Protein AF-A0A9E4LSZ2-F1 (afdb_monomer_lite)

Foldseek 3Di:
DDQPDDDPPDDDPDPVVVVVVCVVVVKDWDDKDFDFDDPVNCVVPVVSPSRHVHGPDIDTDIHHPPDPDD

Secondary structure (DSSP, 8-state):
--------SSPPPPHHHHHHHHHHTTEEEEEEEEE---HHHHHH-GGGGGGTTS--EEEEEEEE--PPP-

Structure (mmCIF, N/CA/C/O backbone):
data_AF-A0A9E4LSZ2-F1
#
_entry.id   AF-A0A9E4LSZ2-F1
#
loop_
_atom_site.group_PDB
_atom_site.id
_atom_site.type_symbol
_atom_site.label_atom_id
_atom_site.label_alt_id
_at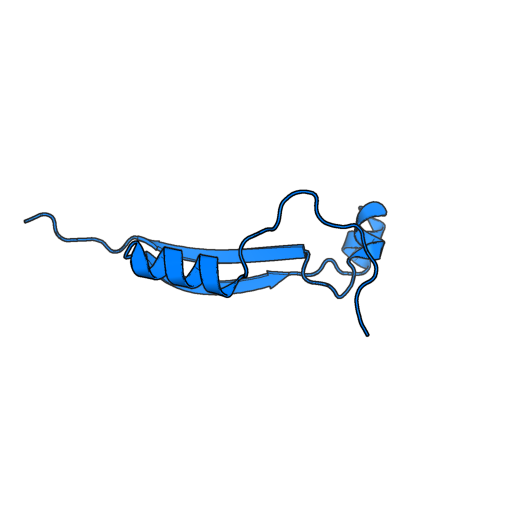om_site.label_comp_id
_atom_site.label_asym_id
_atom_site.label_entity_id
_atom_site.label_seq_id
_atom_site.pdbx_PDB_ins_code
_atom_site.Cartn_x
_atom_site.Cartn_y
_atom_site.Cartn_z
_atom_site.occupancy
_atom_site.B_iso_or_equiv
_atom_site.auth_seq_id
_atom_site.auth_comp_id
_atom_site.auth_asym_id
_atom_site.auth_atom_id
_atom_site.pdbx_PDB_model_num
ATOM 1 N N . MET A 1 1 ? 16.245 -12.350 -7.774 1.00 51.25 1 MET A N 1
ATOM 2 C CA . MET A 1 1 ? 17.531 -11.642 -7.976 1.00 51.25 1 MET A CA 1
ATOM 3 C C . MET A 1 1 ? 17.616 -10.541 -6.923 1.00 51.25 1 MET A C 1
ATOM 5 O O . MET A 1 1 ? 16.633 -9.818 -6.806 1.00 51.25 1 MET A O 1
ATOM 9 N N . PRO A 1 2 ? 18.688 -10.440 -6.118 1.00 55.81 2 PRO A N 1
ATOM 10 C CA . PRO A 1 2 ? 18.795 -9.419 -5.078 1.00 55.81 2 PRO A CA 1
ATOM 11 C C . PRO A 1 2 ? 19.090 -8.046 -5.701 1.00 55.81 2 PRO A C 1
ATOM 13 O O . PRO A 1 2 ? 19.916 -7.927 -6.603 1.00 55.81 2 PRO A O 1
ATOM 16 N N . TRP A 1 3 ? 18.383 -7.018 -5.240 1.00 58.78 3 TRP A N 1
ATOM 17 C CA . TRP A 1 3 ? 18.529 -5.631 -5.684 1.00 58.78 3 TRP A CA 1
ATOM 18 C C . TRP A 1 3 ? 19.865 -5.013 -5.207 1.00 58.78 3 TRP A C 1
ATOM 20 O O . TRP A 1 3 ? 20.148 -5.105 -4.013 1.00 58.78 3 TRP A O 1
ATOM 30 N N . PRO A 1 4 ? 20.672 -4.352 -6.070 1.00 58.59 4 PRO A N 1
ATOM 31 C CA . PRO A 1 4 ? 21.974 -3.791 -5.684 1.00 58.59 4 PRO A CA 1
ATOM 32 C C . PRO A 1 4 ? 21.977 -2.256 -5.472 1.00 58.59 4 PRO A C 1
ATOM 34 O O . PRO A 1 4 ? 23.045 -1.656 -5.371 1.00 58.59 4 PRO A O 1
ATOM 37 N N . GLY A 1 5 ? 20.815 -1.586 -5.461 1.00 62.44 5 GLY A N 1
ATOM 38 C CA . GLY A 1 5 ? 20.709 -0.115 -5.399 1.00 62.44 5 GLY A CA 1
ATOM 39 C C . GLY A 1 5 ? 20.908 0.491 -3.999 1.00 62.44 5 GLY A C 1
ATOM 40 O O . GLY A 1 5 ? 20.842 -0.227 -3.006 1.00 62.44 5 GLY A O 1
ATOM 41 N N . PRO A 1 6 ? 21.159 1.816 -3.915 1.00 53.34 6 PRO A N 1
ATOM 42 C CA . PRO A 1 6 ? 21.894 2.455 -2.822 1.00 53.34 6 PRO A CA 1
ATOM 43 C C . PRO A 1 6 ? 21.244 2.203 -1.467 1.00 53.34 6 PRO A C 1
ATOM 45 O O . PRO A 1 6 ? 20.018 2.240 -1.365 1.00 53.34 6 PRO A O 1
ATOM 48 N N . ALA A 1 7 ? 22.076 2.018 -0.436 1.00 56.75 7 ALA A N 1
ATOM 49 C CA . ALA A 1 7 ? 21.649 2.081 0.955 1.00 56.75 7 ALA A CA 1
ATOM 50 C C . ALA A 1 7 ? 20.761 3.321 1.126 1.00 56.75 7 ALA A C 1
ATOM 52 O O . ALA A 1 7 ? 21.233 4.454 1.002 1.00 56.75 7 ALA A O 1
ATOM 53 N N . HIS A 1 8 ? 19.454 3.108 1.295 1.00 53.28 8 HIS A N 1
ATOM 54 C CA . HIS A 1 8 ? 18.529 4.202 1.533 1.00 53.28 8 HIS A CA 1
ATOM 55 C C . HIS A 1 8 ? 19.003 4.868 2.835 1.00 53.28 8 HIS A C 1
ATOM 57 O O . HIS A 1 8 ? 19.147 4.166 3.836 1.00 53.28 8 HIS A O 1
ATOM 63 N N . PRO A 1 9 ? 19.304 6.179 2.851 1.00 54.75 9 PRO A N 1
ATOM 64 C CA . PRO A 1 9 ? 19.949 6.822 4.001 1.00 54.75 9 PRO A CA 1
ATOM 65 C C . PRO A 1 9 ? 19.059 6.842 5.253 1.00 54.75 9 PRO A C 1
ATOM 67 O O . PRO A 1 9 ? 19.528 7.165 6.339 1.00 54.75 9 PRO A O 1
ATOM 70 N N . ILE A 1 10 ? 17.779 6.489 5.099 1.00 58.16 10 ILE A N 1
ATOM 71 C CA . ILE A 1 10 ? 16.794 6.352 6.164 1.00 58.16 10 ILE A CA 1
ATOM 72 C C . ILE A 1 10 ? 16.081 5.013 5.929 1.00 58.16 10 ILE A C 1
ATOM 74 O O . ILE A 1 10 ? 15.515 4.840 4.840 1.00 58.16 10 ILE A O 1
ATOM 78 N N . PRO A 1 11 ? 16.104 4.068 6.887 1.00 67.62 11 PRO A N 1
ATOM 79 C CA . PRO A 1 11 ? 15.295 2.863 6.793 1.00 67.62 11 PRO A CA 1
ATOM 80 C C . PRO A 1 11 ? 13.825 3.279 6.822 1.00 67.62 11 PRO A C 1
ATOM 82 O O . PRO A 1 11 ? 13.354 3.886 7.783 1.00 67.62 11 PRO A O 1
ATOM 85 N N . LEU A 1 12 ? 13.115 3.000 5.733 1.00 70.69 12 LEU A N 1
ATOM 86 C CA . LEU A 1 12 ? 11.665 3.105 5.731 1.00 70.69 12 LEU A CA 1
ATOM 87 C C . LEU A 1 12 ? 11.103 1.942 6.562 1.00 70.69 12 LEU A C 1
ATOM 89 O O . LEU A 1 12 ? 11.670 0.846 6.502 1.00 70.69 12 LEU A O 1
ATOM 93 N N . PRO A 1 13 ? 10.015 2.158 7.322 1.00 80.94 13 PRO A N 1
ATOM 94 C CA . PRO A 1 13 ? 9.326 1.065 7.994 1.00 80.94 13 PRO A CA 1
ATOM 95 C C . PRO A 1 13 ? 8.890 0.025 6.961 1.00 80.94 13 PRO A C 1
ATOM 97 O O . PRO A 1 13 ? 8.501 0.369 5.839 1.00 80.94 13 PRO A O 1
ATOM 100 N N . ALA A 1 14 ? 8.960 -1.253 7.331 1.00 85.56 14 ALA A N 1
ATOM 101 C CA . ALA A 1 14 ? 8.454 -2.316 6.471 1.00 85.56 14 ALA A CA 1
ATOM 102 C C . ALA A 1 14 ? 6.958 -2.086 6.192 1.00 85.56 14 ALA A C 1
ATOM 104 O O . ALA A 1 14 ? 6.239 -1.583 7.057 1.00 85.56 14 ALA A O 1
ATOM 105 N N . CYS A 1 15 ? 6.451 -2.499 5.023 1.00 87.81 15 CYS A N 1
ATOM 106 C CA . CYS A 1 15 ? 5.035 -2.304 4.674 1.00 87.81 15 CYS A CA 1
ATOM 107 C C . CYS A 1 15 ? 4.090 -2.815 5.780 1.00 87.81 15 CYS A C 1
ATOM 109 O O . CYS A 1 15 ? 3.119 -2.148 6.137 1.00 87.81 15 CYS A O 1
ATOM 111 N N . GLY A 1 16 ? 4.420 -3.964 6.382 1.00 90.88 16 GLY A N 1
ATOM 112 C CA . GLY A 1 16 ? 3.659 -4.536 7.493 1.00 90.88 16 GLY A CA 1
ATOM 113 C C . GLY A 1 16 ? 3.631 -3.659 8.748 1.00 90.88 16 GLY A C 1
ATOM 114 O O . GLY A 1 16 ? 2.600 -3.589 9.406 1.00 90.88 16 GLY A O 1
ATOM 115 N N . GLU A 1 17 ? 4.710 -2.940 9.063 1.00 92.94 17 GLU A N 1
ATOM 116 C CA . GLU A 1 17 ? 4.751 -2.042 10.226 1.00 92.94 17 GLU A CA 1
ATOM 117 C C . GLU A 1 17 ? 3.793 -0.864 10.050 1.00 92.94 17 GLU A C 1
ATOM 119 O O . GLU A 1 17 ? 3.059 -0.522 10.975 1.00 92.94 17 GLU A O 1
ATOM 124 N N . VAL A 1 18 ? 3.738 -0.286 8.847 1.00 92.75 18 VAL A N 1
ATOM 125 C CA . VAL A 1 18 ? 2.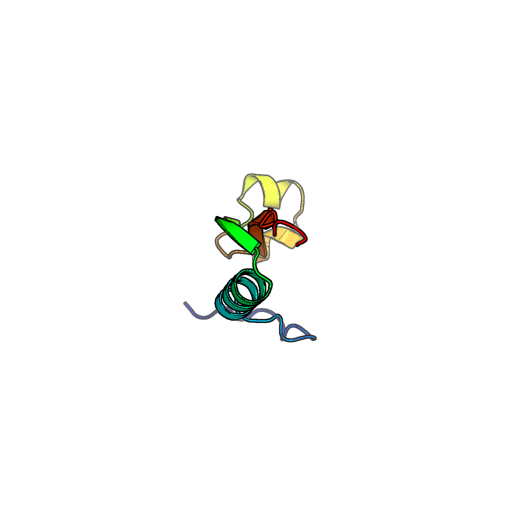822 0.822 8.541 1.00 92.75 18 VAL A CA 1
ATOM 126 C C . VAL A 1 18 ? 1.366 0.356 8.606 1.00 92.75 18 VAL A C 1
ATOM 128 O O . VAL A 1 18 ? 0.524 1.039 9.190 1.00 92.75 18 VAL A O 1
ATOM 131 N N . VAL A 1 19 ? 1.068 -0.825 8.056 1.00 94.44 19 VAL A N 1
ATOM 132 C CA . VAL A 1 19 ? -0.273 -1.427 8.108 1.00 94.44 19 VAL A CA 1
ATOM 133 C C . VAL A 1 19 ? -0.708 -1.676 9.551 1.00 94.44 19 VAL A C 1
ATOM 135 O O . VAL A 1 19 ? -1.806 -1.279 9.943 1.00 94.44 19 VAL A O 1
ATOM 138 N N . LEU A 1 20 ? 0.154 -2.292 10.361 1.00 94.69 20 LEU A N 1
ATOM 139 C CA . LEU A 1 20 ? -0.154 -2.578 11.760 1.00 94.69 20 LEU A CA 1
ATOM 140 C C . LEU A 1 20 ? -0.308 -1.296 12.582 1.00 94.69 20 LEU A C 1
ATOM 142 O O . LEU A 1 20 ? -1.221 -1.216 13.400 1.00 94.69 20 LEU A O 1
ATOM 146 N N . ALA A 1 21 ? 0.515 -0.275 12.334 1.00 94.56 21 ALA A N 1
ATOM 147 C CA . ALA A 1 21 ? 0.376 1.026 12.980 1.00 94.56 21 ALA A CA 1
ATOM 148 C C . ALA A 1 21 ? -0.964 1.701 12.636 1.00 94.56 21 ALA A C 1
ATOM 150 O O . ALA A 1 21 ? -1.621 2.237 13.527 1.00 94.56 21 ALA A O 1
ATOM 151 N N . ALA A 1 22 ? -1.410 1.637 11.376 1.00 93.56 22 ALA A N 1
ATOM 152 C CA . ALA A 1 22 ? -2.701 2.186 10.962 1.00 93.56 22 ALA A CA 1
ATOM 153 C C . ALA A 1 22 ? -3.879 1.480 11.657 1.00 93.56 22 ALA A C 1
ATOM 155 O O . ALA A 1 22 ? -4.785 2.143 12.164 1.00 93.56 22 ALA A O 1
ATOM 156 N N . VAL A 1 23 ? -3.842 0.146 11.738 1.00 93.06 23 VAL A N 1
ATOM 157 C CA . VAL A 1 23 ? -4.864 -0.642 12.445 1.00 93.06 23 VAL A CA 1
ATOM 158 C C . VAL A 1 23 ? -4.846 -0.344 13.946 1.00 93.06 23 VAL A C 1
ATOM 160 O O . VAL A 1 23 ? -5.902 -0.138 14.541 1.00 93.06 23 VAL A O 1
ATOM 163 N N . ALA A 1 24 ? -3.663 -0.254 14.561 1.00 93.19 24 ALA A N 1
ATOM 164 C CA . ALA A 1 24 ? -3.514 0.099 15.974 1.00 93.19 24 ALA A CA 1
ATOM 165 C C . ALA A 1 24 ? -4.033 1.514 16.286 1.00 93.19 24 ALA A C 1
ATOM 167 O O . ALA A 1 24 ? -4.552 1.753 17.374 1.00 93.19 24 ALA A O 1
ATOM 168 N N . ALA A 1 25 ? -3.957 2.434 15.321 1.00 93.50 25 ALA A N 1
ATOM 169 C CA . ALA A 1 25 ? -4.540 3.771 15.407 1.00 93.50 25 ALA A CA 1
ATOM 170 C C . ALA A 1 25 ? -6.070 3.798 15.198 1.00 93.50 25 ALA A C 1
ATOM 172 O O . ALA A 1 25 ? -6.666 4.874 15.170 1.00 93.50 25 ALA A O 1
ATOM 173 N N . GLY A 1 26 ? -6.720 2.641 15.035 1.00 92.62 26 GLY A N 1
ATOM 174 C CA . GLY A 1 26 ? -8.162 2.544 14.818 1.00 92.62 26 GLY A CA 1
ATOM 175 C C . GLY A 1 26 ? -8.600 2.898 13.396 1.00 92.62 26 GLY A C 1
ATOM 176 O O . GLY A 1 26 ? -9.779 3.146 13.166 1.00 92.62 26 GLY A O 1
ATOM 177 N N . LEU A 1 27 ? -7.692 2.940 12.419 1.00 94.62 27 LEU A N 1
ATOM 178 C CA . LEU A 1 27 ? -8.070 3.142 11.023 1.00 94.62 27 LEU A CA 1
ATOM 179 C C . LEU A 1 27 ? -8.502 1.810 10.405 1.00 94.62 27 LEU A C 1
ATOM 181 O O . LEU A 1 27 ? -7.880 0.770 10.613 1.00 94.62 27 LEU A O 1
ATOM 185 N N . THR A 1 28 ? -9.562 1.841 9.601 1.00 94.69 28 THR A N 1
ATOM 186 C CA . THR A 1 28 ? -9.960 0.690 8.787 1.00 94.69 28 THR A CA 1
ATOM 187 C C . THR A 1 28 ? -9.159 0.695 7.494 1.00 94.69 28 THR A C 1
ATOM 189 O O . THR A 1 28 ? -9.248 1.643 6.711 1.00 94.69 28 THR A O 1
ATOM 192 N N . LEU A 1 29 ? -8.397 -0.371 7.263 1.00 94.69 29 LEU A N 1
ATOM 193 C CA . LEU A 1 29 ? -7.687 -0.595 6.010 1.00 94.69 29 LEU A CA 1
ATOM 194 C C . LEU A 1 29 ? -8.675 -1.031 4.923 1.00 94.69 29 LEU A C 1
ATOM 196 O O . LEU A 1 29 ? -9.376 -2.025 5.094 1.00 94.69 29 LEU A O 1
ATOM 200 N N . LEU A 1 30 ? -8.745 -0.275 3.829 1.00 96.62 30 LEU A N 1
ATOM 201 C CA . LEU A 1 30 ? -9.620 -0.564 2.692 1.00 96.62 30 LEU A CA 1
ATOM 202 C C . LEU A 1 30 ? -8.862 -1.203 1.527 1.00 96.62 30 LEU A C 1
ATOM 204 O O . LEU A 1 30 ? -9.412 -2.085 0.878 1.00 96.62 30 LEU A O 1
ATOM 208 N N . ASP A 1 31 ? -7.633 -0.755 1.263 1.00 96.62 31 ASP A N 1
ATOM 209 C CA . ASP A 1 31 ? -6.800 -1.277 0.176 1.00 96.62 31 ASP A CA 1
ATOM 210 C C . ASP A 1 31 ? -5.305 -1.042 0.442 1.00 96.62 31 ASP A C 1
ATOM 212 O O . ASP A 1 31 ? -4.928 -0.098 1.150 1.00 96.62 31 ASP A O 1
ATOM 216 N N . VAL A 1 32 ? -4.469 -1.902 -0.142 1.00 95.38 32 VAL A N 1
ATOM 217 C CA . VAL A 1 32 ? -3.005 -1.826 -0.122 1.00 95.38 32 VAL A CA 1
ATOM 218 C C . VAL A 1 32 ? -2.487 -2.069 -1.534 1.00 95.38 32 VAL A C 1
ATOM 220 O O . VAL A 1 32 ? -2.604 -3.171 -2.064 1.00 95.38 32 VAL A O 1
ATOM 223 N N . GLY A 1 33 ? -1.869 -1.046 -2.117 1.00 94.06 33 GLY A N 1
ATOM 224 C CA . GLY A 1 33 ? -1.273 -1.104 -3.445 1.00 94.06 33 GLY A CA 1
ATOM 225 C C . GLY A 1 33 ? 0.235 -0.909 -3.393 1.00 94.06 33 GLY A C 1
ATOM 226 O O . GLY A 1 33 ? 0.725 0.072 -2.834 1.00 94.06 33 GLY A O 1
ATOM 227 N N . GLU A 1 34 ? 0.974 -1.815 -4.022 1.00 91.31 34 GLU A N 1
ATOM 228 C CA . GLU A 1 34 ? 2.386 -1.615 -4.333 1.00 91.31 34 GLU A CA 1
ATOM 229 C C . GLU A 1 34 ? 2.525 -1.277 -5.817 1.00 91.31 34 GLU A C 1
ATOM 231 O O . GLU A 1 34 ? 2.088 -2.032 -6.687 1.00 91.31 34 GLU A O 1
ATOM 236 N N . HIS A 1 35 ? 3.131 -0.130 -6.116 1.00 89.88 35 HIS A N 1
ATOM 237 C CA . HIS A 1 35 ? 3.250 0.364 -7.482 1.00 89.88 35 HIS A CA 1
ATOM 238 C C . HIS A 1 35 ? 4.712 0.487 -7.897 1.00 89.88 35 HIS A C 1
ATO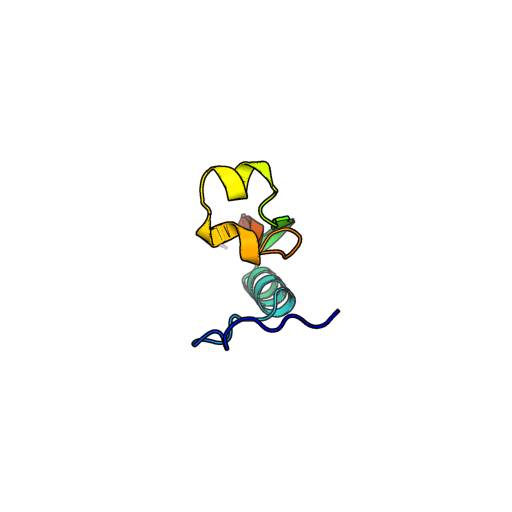M 240 O O . HIS A 1 35 ? 5.502 1.229 -7.301 1.00 89.88 35 HIS A O 1
ATOM 246 N N . ALA A 1 36 ? 5.053 -0.237 -8.961 1.00 89.88 36 ALA A N 1
ATOM 247 C CA . ALA A 1 36 ? 6.309 -0.100 -9.679 1.00 89.88 36 ALA A CA 1
ATOM 248 C C . ALA A 1 36 ? 6.110 0.818 -10.897 1.00 89.88 36 ALA A C 1
ATOM 250 O O . ALA A 1 36 ? 5.063 0.740 -11.544 1.00 89.88 36 ALA A O 1
ATOM 251 N N . PRO A 1 37 ? 7.090 1.669 -11.245 1.00 89.12 37 PRO A N 1
ATOM 252 C CA . PRO A 1 37 ? 7.071 2.349 -12.530 1.00 89.12 37 PRO A CA 1
ATOM 253 C C . PRO A 1 37 ? 7.167 1.323 -13.665 1.00 89.12 37 PRO A C 1
ATOM 255 O O . PRO A 1 37 ? 7.885 0.325 -13.567 1.00 89.12 37 PRO A O 1
ATOM 258 N N . ASP A 1 38 ? 6.457 1.584 -14.757 1.00 90.25 38 ASP A N 1
ATOM 259 C CA . ASP A 1 38 ? 6.560 0.800 -15.983 1.00 90.25 38 ASP A CA 1
ATOM 260 C C . ASP A 1 38 ? 7.541 1.441 -16.983 1.00 90.25 38 ASP A C 1
ATOM 262 O O . ASP A 1 38 ? 8.140 2.496 -16.740 1.00 90.25 38 ASP A O 1
ATOM 266 N N . ALA A 1 39 ? 7.726 0.781 -18.128 1.00 90.94 39 ALA A N 1
ATOM 267 C CA . ALA A 1 39 ? 8.611 1.266 -19.180 1.00 90.94 39 ALA A CA 1
ATOM 268 C C . ALA A 1 39 ? 8.150 2.610 -19.774 1.00 90.94 39 ALA A C 1
ATOM 270 O O . ALA A 1 39 ? 8.984 3.416 -20.185 1.00 90.94 39 ALA A O 1
ATOM 271 N N . GLU A 1 40 ? 6.843 2.886 -19.821 1.00 92.94 40 GLU A N 1
ATOM 272 C CA . GLU A 1 40 ? 6.331 4.158 -20.332 1.00 92.94 40 GLU A CA 1
ATOM 273 C C . GLU A 1 40 ? 6.639 5.304 -19.359 1.00 92.94 40 GLU A C 1
ATOM 275 O O . GLU A 1 40 ? 7.108 6.371 -19.767 1.00 92.94 40 GLU A O 1
ATOM 280 N N . PHE A 1 41 ? 6.453 5.065 -18.064 1.00 90.50 41 PHE A N 1
ATOM 281 C CA . PHE A 1 41 ? 6.806 5.984 -16.995 1.00 90.50 41 PHE A CA 1
ATOM 282 C C . PHE A 1 41 ? 8.310 6.275 -16.992 1.00 90.50 41 PHE A C 1
ATOM 284 O O . PHE A 1 41 ? 8.720 7.434 -16.913 1.00 90.50 41 PHE A O 1
ATOM 291 N N . ALA A 1 42 ? 9.137 5.241 -17.156 1.00 92.12 42 ALA A N 1
ATOM 292 C CA . ALA A 1 42 ? 10.586 5.378 -17.230 1.00 92.12 42 ALA A CA 1
ATOM 293 C C . ALA A 1 42 ? 11.049 6.192 -18.452 1.00 92.12 42 ALA A C 1
ATOM 295 O O . ALA A 1 42 ? 11.975 6.991 -18.337 1.00 92.12 42 ALA A O 1
ATOM 296 N N . ARG A 1 43 ? 10.354 6.096 -19.596 1.00 93.81 43 ARG A N 1
ATOM 297 C CA . ARG A 1 43 ? 10.626 6.957 -20.765 1.00 93.81 43 ARG A CA 1
ATOM 298 C C . ARG A 1 43 ? 10.372 8.437 -20.486 1.00 93.81 43 ARG A C 1
ATOM 300 O O . ARG A 1 43 ? 11.073 9.283 -21.036 1.00 93.81 43 ARG A O 1
ATOM 307 N N . ARG A 1 44 ? 9.369 8.760 -19.662 1.00 94.69 44 ARG A N 1
ATOM 308 C CA . ARG A 1 44 ? 9.072 10.144 -19.248 1.00 94.69 44 ARG A CA 1
ATOM 309 C C . ARG A 1 44 ? 10.045 10.631 -18.173 1.00 94.69 44 ARG A C 1
ATOM 311 O O . ARG A 1 44 ? 10.389 11.810 -18.150 1.00 94.69 44 ARG A O 1
ATOM 318 N N . TYR A 1 45 ? 10.511 9.724 -17.316 1.00 91.06 45 TYR A N 1
ATOM 319 C CA . TYR A 1 45 ? 11.421 10.012 -16.212 1.00 91.06 45 TYR A CA 1
ATOM 320 C C . TYR A 1 45 ? 12.582 9.009 -16.192 1.00 91.06 45 TYR A C 1
ATOM 322 O O . TYR A 1 45 ? 12.518 8.031 -15.449 1.00 91.06 45 TYR A O 1
ATOM 330 N N . PRO A 1 46 ? 13.685 9.261 -16.924 1.00 89.12 46 PRO A N 1
ATOM 331 C CA . PRO A 1 46 ? 14.785 8.296 -17.070 1.00 89.12 46 PRO A CA 1
ATOM 332 C C . PRO A 1 46 ? 15.390 7.811 -15.744 1.00 89.12 46 PRO A C 1
ATOM 334 O O . PRO A 1 46 ? 15.816 6.669 -15.611 1.00 89.12 46 PRO A O 1
ATOM 337 N N . ARG A 1 47 ? 15.358 8.640 -14.691 1.00 86.44 47 ARG A N 1
ATOM 338 C CA . ARG A 1 47 ? 15.804 8.247 -13.340 1.00 86.44 47 ARG A CA 1
ATOM 339 C C . ARG A 1 47 ? 14.985 7.091 -12.741 1.00 86.44 47 ARG A C 1
ATOM 341 O O . ARG A 1 47 ? 15.463 6.427 -11.821 1.00 86.44 47 ARG A O 1
ATOM 348 N N . ALA A 1 48 ? 13.766 6.876 -13.230 1.00 87.19 48 ALA A N 1
ATOM 349 C CA . ALA A 1 48 ? 12.879 5.805 -12.804 1.00 87.19 48 ALA A CA 1
ATOM 350 C C . ALA A 1 48 ? 13.214 4.446 -13.443 1.00 87.19 48 ALA A C 1
ATOM 352 O O . ALA A 1 48 ? 12.759 3.437 -12.915 1.00 87.19 48 ALA A O 1
ATOM 353 N N . GLU A 1 49 ? 14.039 4.386 -14.502 1.00 88.81 49 GLU A N 1
ATOM 354 C CA . GLU A 1 49 ? 14.410 3.128 -15.185 1.00 88.81 49 GLU A CA 1
ATOM 355 C C . GLU A 1 49 ? 14.944 2.073 -14.222 1.00 88.81 49 GLU A C 1
ATOM 357 O O . GLU A 1 49 ? 14.562 0.907 -14.294 1.00 88.81 49 GLU A O 1
ATOM 362 N N . ARG A 1 50 ? 15.777 2.490 -13.260 1.00 84.44 50 ARG A N 1
ATOM 363 C CA . ARG A 1 50 ? 16.341 1.571 -12.266 1.00 84.44 50 ARG A CA 1
ATOM 364 C C . ARG A 1 50 ? 15.266 0.868 -11.438 1.00 84.44 50 ARG A C 1
ATOM 366 O O . ARG A 1 50 ? 15.520 -0.208 -10.931 1.00 84.44 50 ARG A O 1
ATOM 373 N N . TYR A 1 51 ? 14.087 1.458 -11.301 1.00 83.81 51 TYR A N 1
ATOM 374 C CA . TYR A 1 51 ? 13.012 0.939 -10.467 1.00 83.81 51 TYR A CA 1
ATOM 375 C C . TYR A 1 51 ? 11.944 0.172 -11.247 1.00 83.81 51 TYR A C 1
ATOM 377 O O . TYR A 1 51 ? 10.965 -0.267 -10.652 1.00 83.81 51 TYR A O 1
ATOM 385 N N . VAL A 1 52 ? 12.093 0.002 -12.562 1.00 86.81 52 VAL A N 1
ATOM 386 C CA . VAL A 1 52 ? 11.106 -0.743 -13.349 1.00 86.81 52 VAL A CA 1
ATOM 387 C C . VAL A 1 52 ? 11.014 -2.182 -12.839 1.00 86.81 52 VAL A C 1
ATOM 389 O O . VAL A 1 52 ? 12.023 -2.871 -12.684 1.00 86.81 52 VAL A O 1
ATOM 392 N N . GLY A 1 53 ? 9.788 -2.621 -12.545 1.00 80.88 53 GLY A N 1
ATOM 393 C CA . GLY A 1 53 ? 9.517 -3.934 -11.948 1.00 80.88 53 GLY A CA 1
ATOM 394 C C . GLY A 1 53 ? 9.792 -4.033 -10.442 1.00 80.88 53 GLY A C 1
ATOM 395 O O . GLY A 1 53 ? 9.611 -5.108 -9.876 1.00 80.88 53 GLY A O 1
ATOM 396 N N . TRP A 1 54 ? 10.188 -2.935 -9.790 1.00 83.69 54 TRP A N 1
ATOM 397 C CA . TRP A 1 54 ? 10.359 -2.846 -8.341 1.00 83.69 54 TRP A CA 1
ATOM 398 C C . TRP A 1 54 ? 9.376 -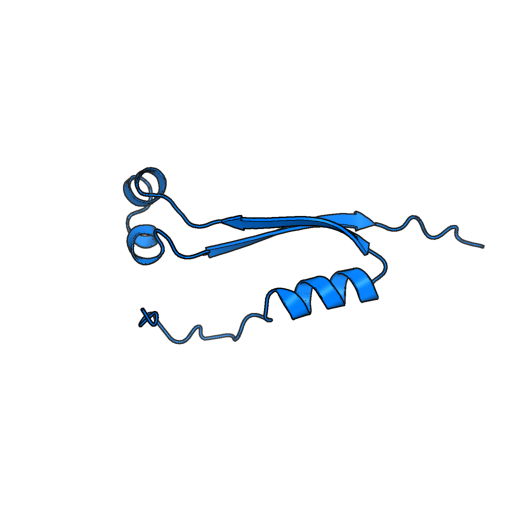1.835 -7.741 1.00 83.69 54 TRP A C 1
ATOM 400 O O . TRP A 1 54 ? 9.285 -0.706 -8.230 1.00 83.69 54 TRP A O 1
ATOM 410 N N . PRO A 1 55 ? 8.640 -2.199 -6.678 1.00 79.38 55 PRO A N 1
ATOM 411 C CA . PRO A 1 55 ? 7.667 -1.302 -6.076 1.00 79.38 55 PRO A CA 1
ATOM 412 C C . PRO A 1 55 ? 8.374 -0.099 -5.441 1.00 79.38 55 PRO A C 1
ATOM 414 O O . PRO A 1 55 ? 9.144 -0.229 -4.492 1.00 79.38 55 PRO A O 1
ATOM 417 N N . MET A 1 56 ? 8.131 1.087 -6.005 1.00 83.88 56 MET A N 1
ATOM 418 C CA . MET A 1 56 ? 8.645 2.362 -5.492 1.00 83.88 56 MET A CA 1
ATOM 419 C C . MET A 1 56 ? 7.708 2.989 -4.470 1.00 83.88 56 MET A C 1
ATOM 421 O O . MET A 1 56 ? 8.149 3.772 -3.631 1.00 83.88 56 MET A O 1
ATOM 425 N N . LEU A 1 57 ? 6.413 2.714 -4.602 1.00 87.75 57 LEU A N 1
ATOM 426 C CA . LEU A 1 57 ? 5.366 3.375 -3.845 1.00 87.75 57 LEU A CA 1
ATOM 427 C C . LEU A 1 57 ? 4.483 2.334 -3.175 1.00 87.75 57 LEU A C 1
ATOM 429 O O . LEU A 1 57 ? 3.976 1.428 -3.834 1.00 87.75 57 LEU A O 1
ATOM 433 N N . LEU A 1 58 ? 4.273 2.532 -1.877 1.00 90.25 58 LEU A N 1
ATOM 434 C CA . LEU A 1 58 ? 3.214 1.899 -1.109 1.00 90.25 58 LEU A CA 1
ATOM 435 C C . LEU A 1 58 ? 2.063 2.899 -0.987 1.00 90.25 58 LEU A C 1
ATOM 437 O O . LEU A 1 58 ? 2.256 4.015 -0.502 1.00 90.25 58 LEU A O 1
ATOM 441 N N . VAL A 1 59 ? 0.875 2.498 -1.418 1.00 94.44 59 VAL A N 1
ATOM 442 C CA . VAL A 1 59 ? -0.355 3.283 -1.316 1.00 94.44 59 VAL A CA 1
ATOM 443 C C . VAL A 1 59 ? -1.308 2.552 -0.381 1.00 94.44 59 VAL A C 1
ATOM 445 O O . VAL A 1 59 ? -1.589 1.372 -0.568 1.00 94.44 59 VAL A O 1
ATOM 448 N N . LEU A 1 60 ? -1.804 3.262 0.633 1.00 95.25 60 LEU A N 1
ATOM 449 C CA . LEU A 1 60 ? -2.789 2.752 1.583 1.00 95.25 60 LEU A CA 1
ATOM 450 C C . LEU A 1 60 ? -4.081 3.546 1.433 1.00 95.25 60 LEU A C 1
ATOM 452 O O . LEU A 1 60 ? -4.071 4.775 1.526 1.00 95.25 60 LEU A O 1
ATOM 456 N N . VAL A 1 61 ? -5.198 2.846 1.254 1.00 96.75 61 VAL A N 1
ATOM 457 C CA . VAL A 1 61 ? -6.527 3.453 1.330 1.00 96.75 61 VAL A CA 1
ATOM 458 C C . VAL A 1 61 ? -7.088 3.150 2.709 1.00 96.75 61 VAL A C 1
ATOM 460 O O . VAL A 1 61 ? -7.281 1.992 3.074 1.00 96.75 61 VAL A O 1
ATOM 463 N N . LEU A 1 62 ? -7.322 4.198 3.493 1.00 96.00 62 LEU A N 1
ATOM 464 C CA . LEU A 1 62 ? -7.728 4.101 4.892 1.00 96.00 62 LEU A CA 1
ATOM 465 C C . LEU A 1 62 ? -9.039 4.851 5.107 1.00 96.00 62 LEU A C 1
ATOM 467 O O . LEU A 1 62 ? -9.288 5.893 4.500 1.00 96.00 62 LEU A O 1
ATOM 471 N N .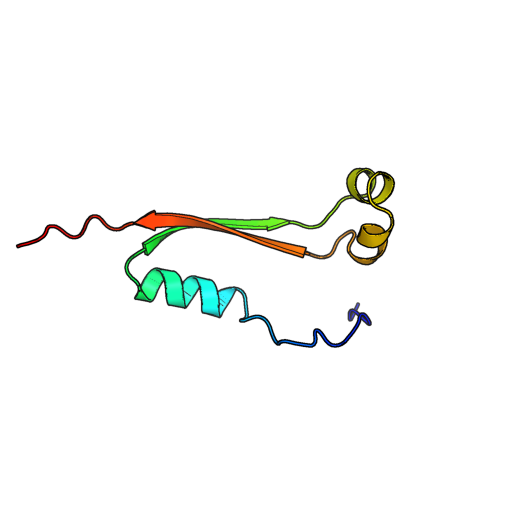 ARG A 1 63 ? -9.862 4.348 6.022 1.00 95.50 63 ARG A N 1
ATOM 472 C CA . ARG A 1 63 ? -11.026 5.058 6.548 1.00 95.50 63 ARG A CA 1
ATOM 473 C C . ARG A 1 63 ? -10.821 5.306 8.033 1.00 95.50 63 ARG A C 1
ATOM 475 O O . ARG A 1 63 ? -10.488 4.383 8.772 1.00 95.50 63 ARG A O 1
ATOM 482 N N . ALA A 1 64 ? -11.056 6.538 8.473 1.00 88.88 64 ALA A N 1
ATOM 483 C CA . ALA A 1 64 ? -11.126 6.832 9.897 1.00 88.88 64 ALA A CA 1
ATOM 484 C C . ALA A 1 64 ? -12.268 6.021 10.520 1.00 88.88 64 ALA A C 1
ATOM 486 O O . ALA A 1 64 ? -13.400 6.093 10.030 1.00 88.88 64 ALA A O 1
ATOM 487 N N . ALA A 1 65 ? -11.997 5.258 11.583 1.00 72.94 65 ALA A N 1
ATOM 488 C CA . ALA A 1 65 ? -13.098 4.774 12.399 1.00 72.94 65 ALA A CA 1
ATOM 489 C C . ALA A 1 65 ? -13.821 5.997 12.957 1.00 72.94 65 ALA A C 1
ATOM 491 O O . ALA A 1 65 ? -13.221 6.870 13.584 1.00 72.94 65 ALA A O 1
ATOM 492 N N . THR A 1 66 ? -15.120 6.084 12.695 1.00 65.69 66 THR A N 1
ATOM 493 C CA . THR A 1 66 ? -15.975 7.012 13.419 1.00 65.69 66 THR A CA 1
ATOM 494 C C . THR A 1 66 ? -16.125 6.432 14.815 1.00 65.69 66 THR A C 1
ATOM 496 O O . THR A 1 66 ? -17.014 5.624 15.062 1.00 65.69 66 THR A O 1
ATOM 499 N N . THR A 1 67 ? -15.213 6.761 15.723 1.00 61.31 67 THR A N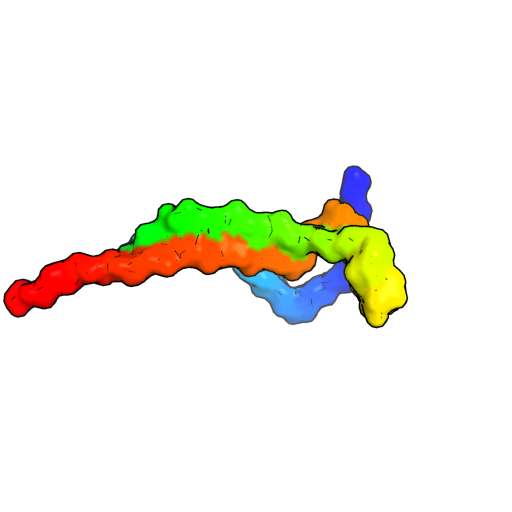 1
ATOM 500 C CA . THR A 1 67 ? -15.458 6.513 17.141 1.00 61.31 67 THR A CA 1
ATOM 501 C C . THR A 1 67 ? -16.705 7.326 17.503 1.00 61.31 67 THR A C 1
ATOM 503 O O . THR A 1 67 ? -16.683 8.544 17.301 1.00 61.31 67 THR A O 1
ATOM 506 N N . PRO A 1 68 ? -17.809 6.725 17.986 1.00 55.78 68 PRO A N 1
ATOM 507 C CA . PRO A 1 68 ? -18.840 7.519 18.632 1.00 55.78 68 PRO A CA 1
ATOM 508 C C . PRO A 1 68 ? -18.174 8.167 19.848 1.00 55.78 68 PRO A C 1
ATOM 510 O O . PRO A 1 68 ? -17.616 7.465 20.693 1.00 55.78 68 PRO A O 1
ATOM 513 N N . VAL A 1 69 ? -18.164 9.497 19.899 1.00 59.16 69 VAL A N 1
ATOM 514 C CA . VAL A 1 69 ? -17.812 10.220 21.125 1.00 59.16 69 VAL A CA 1
ATOM 515 C C . VAL A 1 69 ? -18.926 9.913 22.137 1.00 59.16 69 VAL A C 1
ATOM 517 O O . VAL A 1 69 ? -20.089 10.080 21.762 1.00 59.16 69 VAL A O 1
ATOM 520 N N . PRO A 1 70 ? -18.616 9.395 23.342 1.00 58.53 70 PRO A N 1
ATOM 521 C CA . PRO A 1 70 ? -19.619 9.193 24.386 1.00 58.53 70 PRO A CA 1
ATOM 522 C C . PRO A 1 70 ? -20.223 10.515 24.872 1.00 58.53 70 PRO A C 1
ATOM 524 O O . PRO A 1 70 ? -19.509 11.545 24.845 1.00 58.53 70 PRO A O 1
#

pLDDT: mean 82.83, std 14.42, range [51.25, 96.75]

Radius of gyration: 16.41 Å; chains: 1; bounding box: 42×22×45 Å

Sequence (70 aa):
MPWPGPAHPIPLPACGEVVLAAVAAGLTLLDVGEHAPDAEFARRYPRAERYVGWPMLLVLVLRAATTPVP